Protein AF-Q4DV20-F1 (afdb_monomer_lite)

Secondary structure (DSSP, 8-state):
------------SS----SS-SPPTT---STTEEEEEEEEEEE--TT----EEEEEEEEEEEEEETTEEEEE-TT-SSPEE--TT-EE---STTEETT-EEEPPPHHHHSSB-TTS-BSS-----S---HHHHHHHHHHHHHHHHHHHHHHHS--

Sequence (155 aa):
PSFFPALLGELHWGGLRLEGSGDPPGSLLGIGSWCLDGDSLEAKTAVGGKWQANVVAVCAQVLCRRNEVLLKYLGSEIFVSCPAGQSITPKSRYFRGGGKINCPRYEEVCTIAANGSSRVLLLPKDGSDARATAALGRFILTVLAAIAAVVVVPV

pLDDT: mean 77.22, std 19.67, range [35.78, 96.38]

Radius of gyration: 27.65 Å; chains: 1; bounding box: 59×31×90 Å

Structure (mmCIF, N/CA/C/O backbone):
data_AF-Q4DV20-F1
#
_entry.id   AF-Q4DV20-F1
#
loop_
_atom_site.group_PDB
_atom_site.id
_atom_site.type_symbol
_atom_site.label_atom_id
_atom_site.label_alt_id
_atom_site.label_comp_id
_atom_site.label_asym_id
_atom_site.label_entity_id
_atom_site.label_seq_id
_atom_site.pdbx_PDB_ins_code
_atom_site.Cartn_x
_atom_site.Cartn_y
_atom_site.Cartn_z
_atom_site.occupancy
_atom_site.B_iso_or_equiv
_atom_site.auth_seq_id
_atom_site.auth_comp_id
_atom_site.auth_asym_id
_atom_site.auth_atom_id
_atom_site.pdbx_PDB_model_num
ATOM 1 N N . PRO A 1 1 ? 6.454 -19.053 18.172 1.00 43.22 1 PRO A N 1
ATOM 2 C CA . PRO A 1 1 ? 6.612 -17.582 18.115 1.00 43.22 1 PRO A CA 1
ATOM 3 C C . PRO A 1 1 ? 8.048 -17.185 18.465 1.00 43.22 1 PRO A C 1
ATOM 5 O O . PRO A 1 1 ? 8.483 -17.362 19.599 1.00 43.22 1 PRO A O 1
ATOM 8 N N . SER A 1 2 ? 8.798 -16.750 17.459 1.00 42.22 2 SER A N 1
ATOM 9 C CA . SER A 1 2 ? 10.191 -16.329 17.578 1.00 42.22 2 SER A CA 1
ATOM 10 C C . SER A 1 2 ? 10.306 -15.203 18.610 1.00 42.22 2 SER A C 1
ATOM 12 O O . SER A 1 2 ? 9.827 -14.094 18.386 1.00 42.22 2 SER A O 1
ATOM 14 N N . PHE A 1 3 ? 10.885 -15.525 19.765 1.00 43.06 3 PHE A N 1
ATOM 15 C CA . PHE A 1 3 ? 11.257 -14.578 20.809 1.00 43.06 3 PHE A CA 1
ATOM 16 C C . PHE A 1 3 ? 12.357 -13.669 20.250 1.00 43.06 3 PHE A C 1
ATOM 18 O O . PHE A 1 3 ? 13.492 -14.114 20.089 1.00 43.06 3 PHE A O 1
ATOM 25 N N . PHE A 1 4 ? 12.044 -12.410 19.949 1.00 55.00 4 PHE A N 1
ATOM 26 C CA . PHE A 1 4 ? 13.087 -11.393 19.847 1.00 55.00 4 PHE A CA 1
ATOM 27 C C . PHE A 1 4 ? 13.455 -10.981 21.275 1.00 55.00 4 PHE A C 1
ATOM 29 O O . PHE A 1 4 ? 12.571 -10.556 22.025 1.00 55.00 4 PHE A O 1
ATOM 36 N N . PRO A 1 5 ? 14.712 -11.190 21.698 1.00 38.56 5 PRO A N 1
ATOM 37 C CA . PRO A 1 5 ? 15.108 -10.964 23.071 1.00 38.56 5 PRO A CA 1
ATOM 38 C C . PRO A 1 5 ? 15.053 -9.473 23.380 1.00 38.56 5 PRO A C 1
ATOM 40 O O . PRO A 1 5 ? 15.434 -8.627 22.571 1.00 38.56 5 PRO A O 1
ATOM 43 N N . ALA A 1 6 ? 14.593 -9.181 24.590 1.00 38.16 6 ALA A N 1
ATOM 44 C CA . ALA A 1 6 ? 14.760 -7.899 25.237 1.00 38.16 6 ALA A CA 1
ATOM 45 C C . ALA A 1 6 ? 16.256 -7.549 25.299 1.00 38.16 6 ALA A C 1
ATOM 47 O O . ALA A 1 6 ? 16.969 -8.018 26.184 1.00 38.16 6 ALA A O 1
ATOM 48 N N . LEU A 1 7 ? 16.736 -6.713 24.376 1.00 42.59 7 LEU A N 1
ATOM 49 C CA . LEU A 1 7 ? 17.932 -5.918 24.623 1.00 42.59 7 LEU A CA 1
ATOM 50 C C . LEU A 1 7 ? 17.487 -4.665 25.386 1.00 42.59 7 LEU A C 1
ATOM 52 O O . LEU A 1 7 ? 17.135 -3.636 24.814 1.00 42.59 7 LEU A O 1
ATOM 56 N N . LEU A 1 8 ? 17.437 -4.816 26.709 1.00 37.06 8 LEU A N 1
ATOM 57 C CA . LEU A 1 8 ? 17.558 -3.719 27.665 1.00 37.06 8 LEU A CA 1
ATOM 58 C C . LEU A 1 8 ? 18.858 -2.953 27.365 1.00 37.06 8 LEU A C 1
ATOM 60 O O . LEU A 1 8 ? 19.926 -3.563 27.378 1.00 37.06 8 LEU A O 1
ATOM 64 N N . GLY A 1 9 ? 18.783 -1.637 27.153 1.00 36.59 9 GLY A N 1
ATOM 65 C CA . GLY A 1 9 ? 19.980 -0.792 27.102 1.00 36.59 9 GLY A CA 1
ATOM 66 C C . GLY A 1 9 ? 19.816 0.549 26.387 1.00 36.59 9 GLY A C 1
ATOM 67 O O . GLY A 1 9 ? 20.351 0.722 25.302 1.00 36.59 9 GLY A O 1
ATOM 68 N N . GLU A 1 10 ? 19.081 1.479 27.005 1.00 35.78 10 GLU A N 1
ATOM 69 C CA . GLU A 1 10 ? 19.400 2.919 27.078 1.00 35.78 10 GLU A CA 1
ATOM 70 C C . GLU A 1 10 ? 20.109 3.578 25.869 1.00 35.78 10 GLU A C 1
ATOM 72 O O . GLU A 1 10 ? 21.278 3.946 25.956 1.00 35.78 10 GLU A O 1
ATOM 77 N N . LEU A 1 11 ? 19.386 3.854 24.778 1.00 39.38 11 LEU A N 1
ATOM 78 C CA . LEU A 1 11 ? 19.742 4.944 23.856 1.00 39.38 11 LEU A CA 1
ATOM 79 C C . LEU A 1 11 ? 18.523 5.840 23.615 1.00 39.38 11 LEU A C 1
ATOM 81 O O . LEU A 1 11 ? 17.686 5.645 22.736 1.00 39.38 11 LEU A O 1
ATOM 85 N N . HIS A 1 12 ? 18.443 6.803 24.526 1.00 38.19 12 HIS A N 1
ATOM 86 C CA . HIS A 1 12 ? 17.850 8.129 24.434 1.00 38.19 12 HIS A CA 1
ATOM 87 C C . HIS A 1 12 ? 17.549 8.596 22.983 1.00 38.19 12 HIS A C 1
ATOM 89 O O . HIS A 1 12 ? 18.457 8.880 22.215 1.00 38.19 12 HIS A O 1
ATOM 95 N N . TRP A 1 13 ? 16.255 8.727 22.664 1.00 38.56 13 TRP A N 1
ATOM 96 C CA . TRP A 1 13 ? 15.653 9.576 21.619 1.00 38.56 13 TRP A CA 1
ATOM 97 C C . TRP A 1 13 ? 16.186 9.486 20.175 1.00 38.56 13 TRP A C 1
ATOM 99 O O . TRP A 1 13 ? 17.130 10.166 19.790 1.00 38.56 13 TRP A O 1
ATOM 109 N N . GLY A 1 14 ? 15.395 8.834 19.315 1.00 42.94 14 GLY A N 1
ATOM 110 C CA . GLY A 1 14 ? 15.254 9.249 17.915 1.00 42.94 14 GLY A CA 1
ATOM 111 C C . GLY A 1 14 ? 15.740 8.243 16.878 1.00 42.94 14 GLY A C 1
ATOM 112 O O . GLY A 1 14 ? 16.880 8.284 16.443 1.00 42.94 14 GLY A O 1
ATOM 113 N N . GLY A 1 15 ? 14.805 7.427 16.389 1.00 47.97 15 GLY A N 1
ATOM 114 C CA . GLY A 1 15 ? 14.928 6.728 15.114 1.00 47.97 15 GLY A CA 1
ATOM 115 C C . GLY A 1 15 ? 15.698 5.415 15.179 1.00 47.97 15 GLY A C 1
ATOM 116 O O . GLY A 1 15 ? 16.918 5.387 15.076 1.00 47.97 15 GLY A O 1
ATOM 117 N N . LEU A 1 16 ? 14.961 4.300 15.178 1.00 41.88 16 LEU A N 1
ATOM 118 C CA . LEU A 1 16 ? 15.455 3.084 14.536 1.00 41.88 16 LEU A CA 1
ATOM 119 C C . LEU A 1 16 ? 15.687 3.405 13.046 1.00 41.88 16 LEU A C 1
ATOM 121 O O . LEU A 1 16 ? 14.821 3.184 12.200 1.00 41.88 16 LEU A O 1
ATOM 125 N N . ARG A 1 17 ? 16.855 3.950 12.703 1.00 41.94 17 ARG A N 1
ATOM 126 C CA . ARG A 1 17 ? 17.456 3.685 11.400 1.00 41.94 17 ARG A CA 1
ATOM 127 C C . ARG A 1 17 ? 18.147 2.343 11.584 1.00 41.94 17 ARG A C 1
ATOM 129 O O . ARG A 1 17 ? 19.246 2.285 12.119 1.00 41.94 17 ARG A O 1
ATOM 136 N N . LEU A 1 18 ? 17.462 1.258 11.223 1.00 48.25 18 LEU A N 1
ATOM 137 C CA . LEU A 1 18 ? 18.147 -0.019 11.059 1.00 48.25 18 LEU A CA 1
ATOM 138 C C . LEU A 1 18 ? 19.308 0.211 10.087 1.00 48.25 18 LEU A C 1
ATOM 140 O O . LEU A 1 18 ? 19.151 0.852 9.043 1.00 48.25 18 LEU A O 1
ATOM 144 N N . GLU A 1 19 ? 20.481 -0.248 10.497 1.00 41.78 19 GLU A N 1
ATOM 145 C CA . GLU A 1 19 ? 21.746 -0.117 9.794 1.00 41.78 19 GLU A CA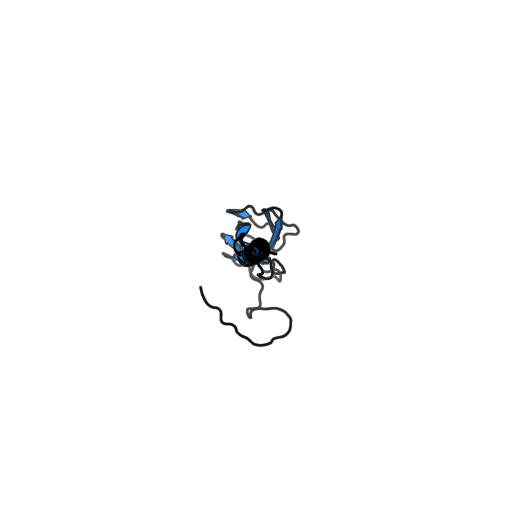 1
ATOM 146 C C . GLU A 1 19 ? 21.655 -0.893 8.465 1.00 41.78 19 GLU A C 1
ATOM 148 O O . GLU A 1 19 ? 21.862 -2.097 8.385 1.00 41.78 19 GLU A O 1
ATOM 153 N N . GLY A 1 20 ? 21.194 -0.183 7.434 1.00 49.69 20 GLY A N 1
ATOM 154 C CA . GLY A 1 20 ? 20.939 -0.653 6.064 1.00 49.69 20 GLY A CA 1
ATOM 155 C C . GLY A 1 20 ? 20.524 0.498 5.131 1.00 49.69 20 GLY A C 1
ATOM 156 O O . GLY A 1 20 ? 19.756 0.301 4.202 1.00 49.69 20 GLY A O 1
ATOM 157 N N . SER A 1 21 ? 20.980 1.703 5.494 1.00 55.22 21 SER A N 1
ATOM 158 C CA . SER A 1 21 ? 21.037 3.055 4.894 1.00 55.22 21 SER A CA 1
ATOM 159 C C . SER A 1 21 ? 20.117 3.556 3.761 1.00 55.22 21 SER A C 1
ATOM 161 O O . SER A 1 21 ? 20.148 4.766 3.518 1.00 55.22 21 SER A O 1
ATOM 163 N N . GLY A 1 22 ? 19.253 2.766 3.127 1.00 72.19 22 GLY A N 1
ATOM 164 C CA . GLY A 1 22 ? 18.345 3.220 2.067 1.00 72.19 22 GLY A CA 1
ATOM 165 C C . GLY A 1 22 ? 16.882 2.919 2.373 1.00 72.19 22 GLY A C 1
ATOM 166 O O . GLY A 1 22 ? 16.559 1.856 2.895 1.00 72.19 22 GLY A O 1
ATOM 167 N N . ASP A 1 23 ? 15.986 3.841 2.019 1.00 81.50 23 ASP A N 1
ATOM 168 C CA . ASP A 1 23 ? 14.558 3.522 1.986 1.00 81.50 23 ASP A CA 1
ATOM 169 C C . ASP A 1 23 ? 14.341 2.409 0.942 1.00 81.50 23 ASP A C 1
ATOM 171 O O . ASP A 1 23 ? 14.962 2.468 -0.128 1.00 81.50 23 ASP A O 1
ATOM 175 N N . PRO A 1 24 ? 13.480 1.408 1.195 1.00 87.75 24 PRO A N 1
ATOM 176 C CA . PRO A 1 24 ? 13.189 0.397 0.191 1.00 87.75 24 PRO A CA 1
ATOM 177 C C . PRO A 1 24 ? 12.620 1.052 -1.083 1.00 87.75 24 PRO A C 1
ATOM 179 O O . PRO A 1 24 ? 11.943 2.087 -1.012 1.00 87.75 24 PRO A O 1
ATOM 182 N N . PRO A 1 25 ? 12.873 0.485 -2.275 1.00 90.69 25 PRO A N 1
ATOM 183 C CA . PRO A 1 25 ? 12.356 1.033 -3.529 1.00 90.69 25 PRO A CA 1
ATOM 184 C C . PRO A 1 25 ? 10.834 1.183 -3.478 1.00 90.69 25 PRO A C 1
ATOM 186 O O . PRO A 1 25 ? 10.134 0.335 -2.934 1.00 90.69 25 PRO A O 1
ATOM 189 N N . GLY A 1 26 ? 10.308 2.284 -4.019 1.00 92.44 26 GLY A N 1
ATOM 190 C CA . GLY A 1 26 ? 8.867 2.552 -4.032 1.00 92.44 26 GLY A CA 1
ATOM 191 C C . GLY A 1 26 ? 8.245 2.845 -2.664 1.00 92.44 26 GLY A C 1
ATOM 192 O O . GLY A 1 26 ? 7.039 3.073 -2.595 1.00 92.44 26 GLY A O 1
ATOM 193 N N . SER A 1 27 ? 9.027 2.866 -1.583 1.00 93.56 27 SER A N 1
ATOM 194 C CA . SER A 1 27 ? 8.481 2.994 -0.235 1.00 93.56 27 SER A CA 1
ATOM 195 C C . SER A 1 27 ? 8.371 4.448 0.214 1.00 93.56 27 SER A C 1
ATOM 197 O O . SER A 1 27 ? 9.306 5.237 0.086 1.00 93.56 27 SER A O 1
ATOM 199 N N . LEU A 1 28 ? 7.211 4.795 0.767 1.00 93.06 28 LEU A N 1
ATOM 200 C CA . LEU A 1 28 ? 6.958 6.016 1.516 1.00 93.06 28 LEU A CA 1
ATOM 201 C C . LEU A 1 28 ? 7.020 5.673 3.006 1.00 93.06 28 LEU A C 1
ATOM 203 O O . LEU A 1 28 ? 6.084 5.090 3.550 1.00 93.06 28 LEU A O 1
ATOM 207 N N . LEU A 1 29 ? 8.136 6.013 3.649 1.00 90.31 29 LEU A N 1
ATOM 208 C CA . LEU A 1 29 ? 8.334 5.802 5.081 1.00 90.31 29 LEU A CA 1
ATOM 209 C C . LEU A 1 29 ? 7.846 7.016 5.881 1.00 90.31 29 LEU A C 1
ATOM 211 O O . LEU A 1 29 ? 8.004 8.163 5.466 1.00 90.31 29 LEU A O 1
ATOM 215 N N . GLY A 1 30 ? 7.253 6.764 7.045 1.00 86.00 30 GLY A N 1
ATOM 216 C CA . GLY A 1 30 ? 6.708 7.792 7.928 1.00 86.00 30 GLY A CA 1
ATOM 217 C C . GLY A 1 30 ? 5.719 7.213 8.936 1.00 86.00 30 GLY A C 1
ATOM 218 O O . GLY A 1 30 ? 5.420 6.018 8.912 1.00 86.00 30 GLY A O 1
ATOM 219 N N . ILE A 1 31 ? 5.179 8.062 9.811 1.00 84.19 31 ILE A N 1
ATOM 220 C CA . ILE A 1 31 ? 4.185 7.649 10.812 1.00 84.19 31 ILE A CA 1
ATOM 221 C C . ILE A 1 31 ? 2.960 7.047 10.111 1.00 84.19 31 ILE A C 1
ATOM 223 O O . ILE A 1 31 ? 2.419 7.639 9.179 1.00 84.19 31 ILE A O 1
ATOM 227 N N . GLY A 1 32 ? 2.530 5.867 10.567 1.00 85.75 32 GLY A N 1
ATOM 228 C CA . GLY A 1 32 ? 1.395 5.149 9.981 1.00 85.75 32 GLY A CA 1
ATOM 229 C C . GLY A 1 32 ? 1.695 4.484 8.636 1.00 85.75 32 GLY A C 1
ATOM 230 O O . GLY A 1 32 ? 0.760 4.113 7.930 1.00 85.75 32 GLY A O 1
ATOM 231 N N . SER A 1 33 ? 2.970 4.344 8.263 1.00 90.75 33 SER A N 1
ATOM 232 C CA . SER A 1 33 ? 3.350 3.587 7.068 1.00 90.75 33 SER A CA 1
ATOM 233 C C . SER A 1 33 ? 3.442 2.100 7.374 1.00 90.75 33 SER A C 1
ATOM 235 O O . SER A 1 33 ? 4.062 1.708 8.359 1.00 90.75 33 SER A O 1
ATOM 237 N N . TRP A 1 34 ? 2.850 1.288 6.506 1.00 92.00 34 TRP A N 1
ATOM 238 C CA . TRP A 1 34 ? 2.881 -0.169 6.564 1.00 92.00 34 TRP A CA 1
ATOM 239 C C . TRP A 1 34 ? 3.479 -0.713 5.279 1.00 92.00 34 TRP A C 1
ATOM 241 O O . TRP A 1 34 ? 3.268 -0.140 4.211 1.00 92.00 34 TRP A O 1
ATOM 251 N N . CYS A 1 35 ? 4.224 -1.807 5.384 1.00 93.88 35 CYS A N 1
ATOM 252 C CA . CYS A 1 35 ? 4.789 -2.484 4.227 1.00 93.88 35 CYS A CA 1
ATOM 253 C C . CYS A 1 35 ? 3.778 -3.495 3.695 1.00 93.88 35 CYS A C 1
ATOM 255 O O . CYS A 1 35 ? 3.289 -4.341 4.439 1.00 93.88 35 CYS A O 1
ATOM 257 N N . LEU A 1 36 ? 3.427 -3.323 2.427 1.00 94.56 36 LEU A N 1
ATOM 258 C CA . LEU A 1 36 ? 2.399 -4.067 1.720 1.00 94.56 36 LEU A CA 1
ATOM 259 C C . LEU A 1 36 ? 3.053 -4.926 0.653 1.00 94.56 36 LEU A C 1
ATOM 261 O O . LEU A 1 36 ? 4.035 -4.503 0.034 1.00 94.56 36 LEU A O 1
ATOM 265 N N . ASP A 1 37 ? 2.474 -6.095 0.416 1.00 95.25 37 ASP A N 1
ATOM 266 C CA . ASP A 1 37 ? 2.977 -7.018 -0.589 1.00 95.25 37 ASP A CA 1
ATOM 267 C C . ASP A 1 37 ? 2.806 -6.444 -1.998 1.00 95.25 37 ASP A C 1
ATOM 269 O O . ASP A 1 37 ? 1.829 -5.760 -2.321 1.00 95.25 37 ASP A O 1
ATOM 273 N N . GLY A 1 38 ? 3.796 -6.714 -2.836 1.00 94.12 38 GLY A N 1
ATOM 274 C CA . GLY A 1 38 ? 3.877 -6.255 -4.207 1.00 94.12 38 GLY A CA 1
ATOM 275 C C . GLY A 1 38 ? 3.943 -7.411 -5.189 1.00 94.12 38 GLY A C 1
ATOM 276 O O . GLY A 1 38 ? 4.785 -8.296 -5.058 1.00 94.12 38 GLY A O 1
ATOM 277 N N . ASP A 1 39 ? 3.125 -7.347 -6.235 1.00 93.69 39 ASP A N 1
ATOM 278 C CA . ASP A 1 39 ? 3.147 -8.301 -7.338 1.00 93.69 39 ASP A CA 1
ATOM 279 C C . ASP A 1 39 ? 3.876 -7.687 -8.533 1.00 93.69 39 ASP A C 1
ATOM 281 O O . ASP A 1 39 ? 3.372 -6.766 -9.186 1.00 93.69 39 ASP A O 1
ATOM 285 N N . SER A 1 40 ? 5.058 -8.223 -8.853 1.00 92.50 40 SER A N 1
ATOM 286 C CA . SER A 1 40 ? 5.854 -7.819 -10.026 1.00 92.50 40 SER A CA 1
ATOM 287 C C . SER A 1 40 ? 6.110 -6.304 -10.106 1.00 92.50 40 SER A C 1
ATOM 289 O O . SER A 1 40 ? 6.092 -5.714 -11.187 1.00 92.50 40 SER A O 1
ATOM 291 N N . LEU A 1 41 ? 6.317 -5.643 -8.961 1.00 92.38 41 LEU A N 1
ATOM 292 C CA . LEU A 1 41 ? 6.587 -4.208 -8.932 1.00 92.38 41 LEU A CA 1
ATOM 293 C C . LEU A 1 41 ? 7.994 -3.909 -9.453 1.00 92.38 41 LEU A C 1
ATOM 295 O O . LEU A 1 41 ? 8.977 -4.528 -9.047 1.00 92.38 41 LEU A O 1
ATOM 299 N N . GLU A 1 42 ? 8.088 -2.898 -10.313 1.00 94.62 42 GLU A N 1
ATOM 300 C CA . GLU A 1 42 ? 9.345 -2.234 -10.627 1.00 94.62 42 GLU A CA 1
ATOM 301 C C . GLU A 1 42 ? 9.322 -0.844 -9.995 1.00 94.62 42 GLU A C 1
ATOM 303 O O . GLU A 1 42 ? 8.471 -0.016 -10.335 1.00 94.62 42 GLU A O 1
ATOM 308 N N . ALA A 1 43 ? 10.228 -0.581 -9.057 1.00 94.69 43 ALA A N 1
ATOM 309 C CA . ALA A 1 43 ? 10.220 0.664 -8.304 1.00 94.69 43 ALA A CA 1
ATOM 310 C C . ALA A 1 43 ? 11.622 1.228 -8.069 1.00 94.69 43 ALA A C 1
ATOM 312 O O . ALA A 1 43 ? 12.635 0.538 -8.186 1.00 94.69 43 ALA A O 1
ATOM 313 N N . LYS A 1 44 ? 11.677 2.516 -7.731 1.00 93.81 44 LYS A N 1
ATOM 314 C CA . LYS A 1 44 ? 12.901 3.210 -7.311 1.00 93.81 44 LYS A CA 1
ATOM 315 C C . LYS A 1 44 ? 12.651 4.039 -6.055 1.00 93.81 44 LYS A C 1
ATOM 317 O O . LYS A 1 44 ? 11.511 4.365 -5.728 1.00 93.81 44 LYS A O 1
ATOM 322 N N . THR A 1 45 ? 13.718 4.393 -5.358 1.00 92.19 45 THR A N 1
ATOM 323 C CA . THR A 1 45 ? 13.669 5.197 -4.130 1.00 92.19 45 THR A CA 1
ATOM 324 C C . THR A 1 45 ? 13.360 6.674 -4.412 1.00 92.19 45 THR A C 1
ATOM 326 O O . THR A 1 45 ? 13.510 7.167 -5.538 1.00 92.19 45 THR A O 1
ATOM 329 N N . ALA A 1 46 ? 12.933 7.405 -3.376 1.00 87.38 46 ALA A N 1
ATOM 330 C CA . ALA A 1 46 ? 12.593 8.828 -3.467 1.00 87.38 46 ALA A CA 1
ATOM 331 C C . ALA A 1 46 ? 13.807 9.715 -3.793 1.00 87.38 46 ALA A C 1
ATOM 333 O O . ALA A 1 46 ? 13.707 10.608 -4.638 1.00 87.38 46 ALA A O 1
ATOM 334 N N . VAL A 1 47 ? 14.949 9.414 -3.159 1.00 86.00 47 VAL A N 1
ATOM 335 C CA . VAL A 1 47 ? 16.248 10.101 -3.321 1.00 86.00 47 VAL A CA 1
ATOM 336 C C . VAL A 1 47 ? 16.843 9.886 -4.723 1.00 86.00 47 VAL A C 1
ATOM 338 O O . VAL A 1 47 ? 17.783 10.565 -5.125 1.00 86.00 47 VAL A O 1
ATOM 341 N N . GLY A 1 48 ? 16.252 8.991 -5.516 1.00 76.31 48 GLY A N 1
ATOM 342 C CA . GLY A 1 48 ? 16.800 8.557 -6.791 1.00 76.31 48 GLY A CA 1
ATOM 343 C C . GLY A 1 48 ? 17.680 7.323 -6.622 1.00 76.31 48 GLY A C 1
ATOM 344 O O . GLY A 1 48 ? 18.141 6.986 -5.536 1.00 76.31 48 GLY A O 1
ATOM 345 N N . GLY A 1 49 ? 17.864 6.604 -7.723 1.00 79.19 49 GLY A N 1
ATOM 346 C CA . GLY A 1 49 ? 18.533 5.313 -7.718 1.00 79.19 49 GLY A CA 1
ATOM 347 C C . GLY A 1 49 ? 18.214 4.515 -8.972 1.00 79.19 49 GLY A C 1
ATOM 348 O O . GLY A 1 49 ? 17.503 4.983 -9.869 1.00 79.19 49 GLY A O 1
ATOM 349 N N . LYS A 1 50 ? 18.758 3.300 -9.027 1.00 88.44 50 LYS A N 1
ATOM 350 C CA . LYS A 1 50 ? 18.459 2.339 -10.090 1.00 88.44 50 LYS A CA 1
ATOM 351 C C . LYS A 1 50 ? 17.028 1.825 -9.933 1.00 88.44 50 LYS A C 1
ATOM 353 O O . LYS A 1 50 ? 16.522 1.720 -8.819 1.00 88.44 50 LYS A O 1
ATOM 358 N N . TRP A 1 51 ? 16.396 1.504 -11.055 1.00 92.44 51 TRP A N 1
ATOM 359 C CA . TRP A 1 51 ? 15.152 0.744 -11.043 1.00 92.44 51 TRP A CA 1
ATOM 360 C C . TRP A 1 51 ? 15.428 -0.655 -10.504 1.0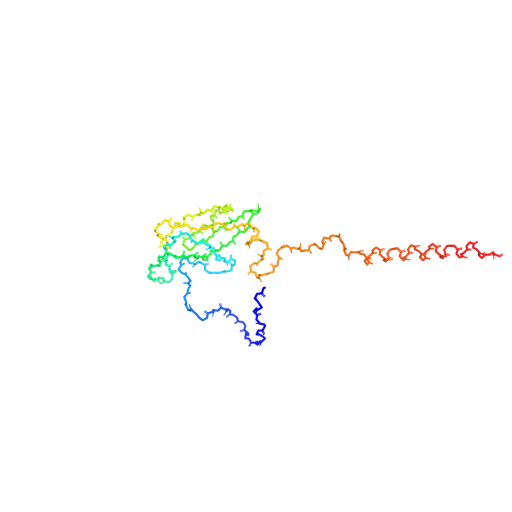0 92.44 51 TRP A C 1
ATOM 362 O O . TRP A 1 51 ? 16.397 -1.299 -10.910 1.00 92.44 51 TRP A O 1
ATOM 372 N N . GLN A 1 52 ? 14.595 -1.098 -9.572 1.00 92.38 52 GLN A N 1
ATOM 373 C CA . GLN A 1 52 ? 14.626 -2.449 -9.035 1.00 92.38 52 GLN A CA 1
ATOM 374 C C . GLN A 1 52 ? 13.373 -3.164 -9.517 1.00 92.38 52 GLN A C 1
ATOM 376 O O . GLN A 1 52 ? 12.265 -2.686 -9.287 1.00 92.38 52 GLN A O 1
ATOM 381 N N . ALA A 1 53 ? 13.566 -4.277 -10.219 1.00 92.00 53 ALA A N 1
ATOM 382 C CA . ALA A 1 53 ? 12.495 -5.159 -10.660 1.00 92.00 53 ALA A CA 1
ATOM 383 C C . ALA A 1 53 ? 12.185 -6.210 -9.585 1.00 92.00 53 ALA A C 1
ATOM 385 O O . ALA A 1 53 ? 13.047 -6.520 -8.761 1.00 92.00 53 ALA A O 1
ATOM 386 N N . ASN A 1 54 ? 10.981 -6.786 -9.634 1.00 89.56 54 ASN A N 1
ATOM 387 C CA . ASN A 1 54 ? 10.501 -7.801 -8.688 1.00 89.56 54 ASN A CA 1
ATOM 388 C C . ASN A 1 54 ? 10.557 -7.339 -7.223 1.00 89.56 54 ASN A C 1
ATOM 390 O O . ASN A 1 54 ? 10.943 -8.093 -6.330 1.00 89.56 54 ASN A O 1
ATOM 394 N N . VAL A 1 55 ? 10.180 -6.085 -6.968 1.00 92.81 55 VAL A N 1
ATOM 395 C CA . VAL A 1 55 ? 10.019 -5.577 -5.606 1.00 92.81 55 VAL A CA 1
ATOM 396 C C . VAL A 1 55 ? 8.825 -6.287 -4.969 1.00 92.81 55 VAL A C 1
ATOM 398 O O . VAL A 1 55 ? 7.683 -6.073 -5.364 1.00 92.81 55 VAL A O 1
ATOM 401 N N . VAL A 1 56 ? 9.107 -7.147 -3.993 1.00 94.00 56 VAL A N 1
ATOM 402 C CA . VAL A 1 56 ? 8.102 -7.994 -3.327 1.00 94.00 56 VAL A CA 1
ATOM 403 C C . VAL A 1 56 ? 7.282 -7.257 -2.273 1.00 94.00 56 VAL A C 1
ATOM 405 O O . VAL A 1 56 ? 6.229 -7.738 -1.882 1.00 94.00 56 VAL A O 1
ATOM 408 N N . ALA A 1 57 ? 7.752 -6.101 -1.801 1.00 93.50 57 ALA A N 1
ATOM 409 C CA . ALA A 1 57 ? 7.046 -5.303 -0.812 1.00 93.50 57 ALA A CA 1
ATOM 410 C C . ALA A 1 57 ? 7.401 -3.821 -0.935 1.00 93.50 57 ALA A C 1
ATOM 412 O O . ALA A 1 57 ? 8.555 -3.467 -1.193 1.00 93.50 57 ALA A O 1
ATOM 413 N N . VAL A 1 58 ? 6.416 -2.956 -0.703 1.00 94.69 58 VAL A N 1
ATOM 414 C CA . VAL A 1 58 ? 6.592 -1.500 -0.641 1.00 94.69 58 VAL A CA 1
ATOM 415 C C . VAL A 1 58 ? 5.848 -0.927 0.548 1.00 94.69 58 VAL A C 1
ATOM 417 O O . VAL A 1 58 ? 4.743 -1.358 0.866 1.00 94.69 58 VAL A O 1
ATOM 420 N N . CYS A 1 59 ? 6.432 0.065 1.210 1.00 94.50 59 CYS A N 1
ATOM 421 C CA . CYS A 1 59 ? 5.785 0.702 2.349 1.00 94.50 59 CYS A CA 1
ATOM 422 C C . CYS A 1 59 ? 4.973 1.929 1.915 1.00 94.50 59 CYS A C 1
ATOM 424 O O . CYS A 1 59 ? 5.412 2.717 1.078 1.00 94.50 59 CYS A O 1
ATOM 426 N N . ALA A 1 60 ? 3.768 2.077 2.455 1.00 95.06 60 ALA A N 1
ATOM 427 C CA . ALA A 1 60 ? 2.836 3.151 2.132 1.00 95.06 60 ALA A CA 1
ATOM 428 C C . ALA A 1 60 ? 2.119 3.623 3.397 1.00 95.06 60 ALA A C 1
ATOM 430 O O . ALA A 1 60 ? 1.877 2.832 4.308 1.00 95.06 60 ALA A O 1
ATOM 431 N N . GLN A 1 61 ? 1.743 4.900 3.450 1.00 93.88 61 GLN A N 1
ATOM 432 C CA . GLN A 1 61 ? 0.928 5.413 4.549 1.00 93.88 61 GLN A CA 1
ATOM 433 C C . GLN A 1 61 ? -0.476 4.828 4.476 1.00 93.88 61 GLN A C 1
ATOM 435 O O . GLN A 1 61 ? -1.123 4.895 3.430 1.00 93.88 61 GLN A O 1
ATOM 440 N N . VAL A 1 62 ? -0.949 4.306 5.602 1.00 93.31 62 VAL A N 1
ATOM 441 C CA . VAL A 1 62 ? -2.289 3.748 5.745 1.00 93.31 62 VAL A CA 1
ATOM 442 C C . VAL A 1 62 ? -3.147 4.692 6.573 1.00 93.31 62 VAL A C 1
ATOM 444 O O . VAL A 1 62 ? -2.777 5.101 7.675 1.00 93.31 62 VAL A O 1
ATOM 447 N N . LEU A 1 63 ? -4.330 5.002 6.058 1.00 91.88 63 LEU A N 1
ATOM 448 C CA . LEU A 1 63 ? -5.377 5.718 6.764 1.00 91.88 63 LEU A CA 1
ATOM 449 C C . LEU A 1 63 ? -6.630 4.843 6.832 1.00 91.88 63 LEU A C 1
ATOM 451 O O . LEU A 1 63 ? -7.174 4.415 5.822 1.00 91.88 63 LEU A O 1
ATOM 455 N N . CYS A 1 64 ? -7.108 4.604 8.045 1.00 90.62 64 CYS A N 1
ATOM 456 C CA . CYS A 1 64 ? -8.269 3.762 8.305 1.00 90.62 64 CYS A CA 1
ATOM 457 C C . CYS A 1 64 ? -9.517 4.625 8.505 1.00 90.62 64 CYS A C 1
ATOM 459 O O . CYS A 1 64 ? -9.529 5.483 9.396 1.00 90.62 64 CYS A O 1
ATOM 461 N N . ARG A 1 65 ? -10.580 4.397 7.725 1.00 89.69 65 ARG A N 1
ATOM 462 C CA . ARG A 1 65 ? -11.842 5.149 7.841 1.00 89.69 65 ARG A CA 1
ATOM 463 C C . ARG A 1 65 ? -13.045 4.223 7.716 1.00 89.69 65 ARG A C 1
ATOM 465 O O . ARG A 1 65 ? -13.240 3.644 6.668 1.00 89.69 65 ARG A O 1
ATOM 472 N N . ARG A 1 66 ? -13.887 4.128 8.755 1.00 84.69 66 ARG A N 1
ATOM 473 C CA . ARG A 1 66 ? -15.177 3.397 8.720 1.00 84.69 66 ARG A CA 1
ATOM 474 C C . ARG A 1 66 ? -15.093 2.013 8.035 1.00 84.69 66 ARG A C 1
ATOM 476 O O . ARG A 1 66 ? -15.940 1.698 7.212 1.00 84.69 66 ARG A O 1
ATOM 483 N N . ASN A 1 67 ? -14.094 1.203 8.401 1.00 85.69 67 ASN A N 1
ATOM 484 C CA . ASN A 1 67 ? -13.822 -0.128 7.828 1.00 85.69 67 ASN A CA 1
ATOM 485 C C . ASN A 1 67 ? -13.178 -0.152 6.422 1.00 85.69 67 ASN A C 1
ATOM 487 O O . ASN A 1 67 ? -13.037 -1.212 5.822 1.00 85.69 67 ASN A O 1
ATOM 491 N N . GLU A 1 68 ? -12.748 0.996 5.904 1.00 90.62 68 GLU A N 1
ATOM 492 C CA . GLU A 1 68 ? -11.996 1.116 4.655 1.00 90.62 68 GLU A CA 1
ATOM 493 C C . GLU A 1 68 ? -10.520 1.413 4.931 1.00 90.62 68 GLU A C 1
ATOM 495 O O . GLU A 1 68 ? -10.173 2.147 5.868 1.00 90.62 68 GLU A O 1
ATOM 500 N N . VAL A 1 69 ? -9.660 0.855 4.078 1.00 93.38 69 VAL A N 1
ATOM 501 C CA . VAL A 1 69 ? -8.220 1.106 4.063 1.00 93.38 69 VAL A CA 1
ATOM 502 C C . VAL A 1 69 ? -7.913 2.057 2.913 1.00 93.38 69 VAL A C 1
ATOM 504 O O . VAL A 1 69 ? -8.167 1.768 1.744 1.00 93.38 69 VAL A O 1
ATOM 507 N N . LEU A 1 70 ? -7.361 3.211 3.258 1.00 94.75 70 LEU A N 1
ATOM 508 C CA . LEU A 1 70 ? -6.902 4.215 2.314 1.00 94.75 70 LEU A CA 1
ATOM 509 C C . LEU A 1 70 ? -5.376 4.224 2.327 1.00 94.75 70 LEU A C 1
ATOM 511 O O . LEU A 1 70 ? -4.764 4.285 3.392 1.00 94.75 70 LEU A O 1
ATOM 515 N N . LEU A 1 71 ? -4.755 4.190 1.154 1.00 95.19 71 LEU A N 1
ATOM 516 C CA . LEU A 1 71 ? -3.306 4.137 1.008 1.00 95.19 71 LEU A CA 1
ATOM 517 C C . LEU A 1 71 ? -2.757 5.394 0.359 1.00 95.19 71 LEU A C 1
ATOM 519 O O . LEU A 1 71 ? -3.324 5.914 -0.598 1.00 95.19 71 LEU A O 1
ATOM 523 N N . LYS A 1 72 ? -1.589 5.834 0.808 1.00 95.69 72 LYS A N 1
ATOM 524 C CA . LYS A 1 72 ? -0.778 6.830 0.114 1.00 95.69 72 LYS A CA 1
ATOM 525 C C . LYS A 1 72 ? 0.610 6.246 -0.121 1.00 95.69 72 LYS A C 1
ATOM 527 O O . LYS A 1 72 ? 1.404 6.101 0.803 1.00 95.69 72 LYS A O 1
ATOM 532 N N . TYR A 1 73 ? 0.868 5.868 -1.370 1.00 95.56 73 TYR A N 1
ATOM 533 C CA . TYR A 1 73 ? 2.143 5.313 -1.825 1.00 95.56 73 TYR A CA 1
ATOM 534 C C . TYR A 1 73 ? 3.097 6.416 -2.304 1.00 95.56 73 TYR A C 1
ATOM 536 O O . TYR A 1 73 ? 2.700 7.572 -2.489 1.00 95.56 73 TYR A O 1
ATOM 544 N N . LEU A 1 74 ? 4.365 6.065 -2.534 1.00 94.62 74 LEU A N 1
ATOM 545 C CA . LEU A 1 74 ? 5.389 7.021 -2.947 1.00 94.62 74 LEU A CA 1
ATOM 546 C C . LEU A 1 74 ? 5.027 7.724 -4.270 1.00 94.62 74 LEU A C 1
ATOM 548 O O . LEU A 1 74 ? 4.885 7.104 -5.328 1.00 94.62 74 LEU A O 1
ATOM 552 N N . GLY A 1 75 ? 4.909 9.050 -4.207 1.00 93.44 75 GLY A N 1
ATOM 553 C CA . GLY A 1 75 ? 4.533 9.896 -5.340 1.00 93.44 75 GLY A CA 1
ATOM 554 C C . GLY A 1 75 ? 3.028 10.033 -5.573 1.00 93.44 75 GLY A C 1
ATOM 555 O O . GLY A 1 75 ? 2.653 10.698 -6.533 1.00 93.44 75 GLY A O 1
ATOM 556 N N . SER A 1 76 ? 2.177 9.445 -4.726 1.00 93.81 76 SER A N 1
ATOM 557 C CA . SER A 1 76 ? 0.761 9.820 -4.666 1.00 93.81 76 SER A CA 1
ATOM 558 C C . SER A 1 76 ? 0.596 11.082 -3.821 1.00 93.81 76 SER A C 1
ATOM 560 O O . SER A 1 76 ? 1.135 11.166 -2.717 1.00 93.81 76 SER A O 1
ATOM 562 N N . GLU A 1 77 ? -0.173 12.057 -4.301 1.00 91.94 77 GLU A N 1
ATOM 563 C CA . GLU A 1 77 ? -0.510 13.259 -3.523 1.00 91.94 77 GLU A CA 1
ATOM 564 C C . GLU A 1 77 ? -1.682 12.998 -2.566 1.00 91.94 77 GLU A C 1
ATOM 566 O O . GLU A 1 77 ? -1.683 13.474 -1.424 1.00 91.94 77 GLU A O 1
ATOM 571 N N . ILE A 1 78 ? -2.625 12.160 -3.002 1.00 94.12 78 ILE A N 1
ATOM 572 C CA . ILE A 1 78 ? -3.859 11.813 -2.295 1.00 94.12 78 ILE A CA 1
ATOM 573 C C . ILE A 1 78 ? -3.820 10.389 -1.733 1.00 94.12 78 ILE A C 1
ATOM 575 O O . ILE A 1 78 ? -3.048 9.537 -2.182 1.00 94.12 78 ILE A O 1
ATOM 579 N N . PHE A 1 79 ? -4.692 10.133 -0.761 1.00 95.19 79 PHE A N 1
ATOM 580 C CA . PHE A 1 79 ? -5.001 8.783 -0.312 1.00 95.19 79 PHE A CA 1
ATOM 581 C C . PHE A 1 79 ? -5.972 8.119 -1.298 1.00 95.19 79 PHE A C 1
ATOM 583 O O . PHE A 1 79 ? -7.036 8.667 -1.582 1.00 95.19 79 PHE A O 1
ATOM 590 N N . VAL A 1 80 ? -5.608 6.947 -1.812 1.00 95.19 80 VAL A N 1
ATOM 591 C CA . VAL A 1 80 ? -6.428 6.132 -2.715 1.00 95.19 80 VAL A CA 1
ATOM 592 C C . VAL A 1 80 ? -7.109 5.011 -1.940 1.00 95.19 80 VAL A C 1
ATOM 594 O O . VAL A 1 80 ? -6.543 4.473 -0.992 1.00 95.19 80 VAL A O 1
ATOM 597 N N . SER A 1 81 ? -8.329 4.650 -2.330 1.00 94.88 81 SER A N 1
ATOM 598 C CA . SER A 1 81 ? -9.028 3.514 -1.723 1.00 94.88 81 SER A CA 1
ATOM 599 C C . SER A 1 81 ? -8.357 2.196 -2.116 1.00 94.88 81 SER A C 1
ATOM 601 O O . SER A 1 81 ? -8.050 1.994 -3.293 1.00 94.88 81 SER A O 1
ATOM 603 N N . CYS A 1 82 ? -8.129 1.317 -1.139 1.00 95.56 82 CYS A N 1
ATOM 604 C CA . CYS A 1 82 ? -7.565 -0.016 -1.335 1.00 95.56 82 CYS A CA 1
ATOM 605 C C . CYS A 1 82 ? -8.500 -1.064 -0.708 1.00 95.56 82 CYS A C 1
ATOM 607 O O . CYS A 1 82 ? -8.386 -1.367 0.482 1.00 95.56 82 CYS A O 1
ATOM 609 N N . PRO A 1 83 ? -9.470 -1.590 -1.475 1.00 93.44 83 PRO A N 1
ATOM 610 C CA . PRO A 1 83 ? -10.408 -2.591 -0.978 1.00 93.44 83 PRO A CA 1
ATOM 611 C C . PRO A 1 83 ? -9.697 -3.896 -0.607 1.00 93.44 83 PRO A C 1
ATOM 613 O O . PRO A 1 83 ? -8.849 -4.377 -1.354 1.00 93.44 83 PRO A O 1
ATOM 616 N N . ALA A 1 84 ? -10.071 -4.496 0.524 1.00 92.81 84 ALA A N 1
ATOM 617 C CA . ALA A 1 84 ? -9.457 -5.728 1.015 1.00 92.81 84 ALA A CA 1
ATOM 618 C C . ALA A 1 84 ? -9.492 -6.858 -0.033 1.00 92.81 84 ALA A C 1
ATOM 620 O O . ALA A 1 84 ? -10.529 -7.114 -0.649 1.00 92.81 84 ALA A O 1
ATOM 621 N N . GLY A 1 85 ? -8.359 -7.543 -0.218 1.00 91.75 85 GLY A N 1
ATOM 622 C CA . GLY A 1 85 ? -8.225 -8.648 -1.176 1.00 91.75 85 GLY A CA 1
ATOM 623 C C . GLY A 1 85 ? -8.143 -8.224 -2.647 1.00 91.75 85 GLY A C 1
ATOM 624 O O . GLY A 1 85 ? -8.065 -9.086 -3.519 1.00 91.75 85 GLY A O 1
ATOM 625 N N . GLN A 1 86 ? -8.160 -6.922 -2.939 1.00 94.69 86 GLN A N 1
ATOM 626 C CA . GLN A 1 86 ? -7.834 -6.395 -4.262 1.00 94.69 86 GLN A CA 1
ATOM 627 C C . GLN A 1 86 ? -6.373 -5.946 -4.326 1.00 94.69 86 GLN A C 1
ATOM 629 O O . GLN A 1 86 ? -5.653 -5.965 -3.331 1.00 94.69 86 GLN A O 1
ATOM 634 N N . SER A 1 87 ? -5.945 -5.509 -5.506 1.00 95.31 87 SER A N 1
ATOM 635 C CA . SER A 1 87 ? -4.631 -4.907 -5.701 1.00 95.31 87 SER A CA 1
ATOM 636 C C . SER A 1 87 ? -4.764 -3.648 -6.546 1.00 95.31 87 SER A C 1
ATOM 638 O O . SER A 1 87 ? -5.598 -3.579 -7.454 1.00 95.31 87 SER A O 1
ATOM 640 N N . ILE A 1 88 ? -3.916 -2.660 -6.281 1.00 95.62 88 ILE A N 1
ATOM 641 C CA . ILE A 1 88 ? -3.880 -1.393 -7.015 1.00 95.62 88 ILE A CA 1
ATOM 642 C C . ILE A 1 88 ? -2.589 -1.282 -7.822 1.00 95.62 88 ILE A C 1
ATOM 644 O O . ILE A 1 88 ? -1.521 -1.663 -7.356 1.00 95.62 88 ILE A O 1
ATOM 648 N N . THR A 1 89 ? -2.657 -0.723 -9.027 1.00 95.94 89 THR A N 1
ATOM 649 C CA . THR A 1 89 ? -1.452 -0.349 -9.780 1.00 95.94 89 THR A CA 1
ATOM 650 C C . THR A 1 89 ? -1.049 1.078 -9.397 1.00 95.94 89 THR A C 1
ATOM 652 O O . THR A 1 89 ? -1.788 2.015 -9.726 1.00 95.94 89 THR A O 1
ATOM 655 N N . PRO A 1 90 ? 0.093 1.289 -8.718 1.00 94.69 90 PRO A N 1
ATOM 656 C CA . PRO A 1 90 ? 0.526 2.622 -8.324 1.00 94.69 90 PRO A CA 1
ATOM 657 C C . PRO A 1 90 ? 0.894 3.456 -9.556 1.00 94.69 90 PRO A C 1
ATOM 659 O O . PRO A 1 90 ? 1.780 3.110 -10.337 1.00 94.69 90 PRO A O 1
ATOM 662 N N . LYS A 1 91 ? 0.223 4.598 -9.721 1.00 92.44 91 LYS A N 1
ATOM 663 C CA . LYS A 1 91 ? 0.524 5.579 -10.771 1.00 92.44 91 LYS A CA 1
ATOM 664 C C . LYS A 1 91 ? 1.412 6.671 -10.188 1.00 92.44 91 LYS A C 1
ATOM 666 O O . LYS A 1 91 ? 0.906 7.615 -9.586 1.00 92.44 91 LYS A O 1
ATOM 671 N N . SER A 1 92 ? 2.729 6.538 -10.323 1.00 93.19 92 SER A N 1
ATOM 672 C CA . SER A 1 92 ? 3.669 7.631 -10.043 1.00 93.19 92 SER A CA 1
ATOM 673 C C . SER A 1 92 ? 4.978 7.458 -10.808 1.00 93.19 92 SER A C 1
ATOM 675 O O . SER A 1 92 ? 5.277 6.395 -11.343 1.00 93.19 92 SER A O 1
ATOM 677 N N . ARG A 1 93 ? 5.811 8.503 -10.814 1.00 93.06 93 ARG A N 1
ATOM 678 C CA . ARG A 1 93 ? 7.145 8.484 -11.443 1.00 93.06 93 ARG A CA 1
ATOM 679 C C . ARG A 1 93 ? 8.147 7.517 -10.791 1.00 93.06 93 ARG A C 1
ATOM 681 O O . ARG A 1 93 ? 9.276 7.413 -11.278 1.00 93.06 93 ARG A O 1
ATOM 688 N N . TYR A 1 94 ? 7.779 6.896 -9.670 1.00 94.56 94 TYR A N 1
ATOM 689 C CA . TYR A 1 94 ? 8.616 5.977 -8.897 1.00 94.56 94 TYR A CA 1
ATOM 690 C C . TYR A 1 94 ? 8.281 4.504 -9.144 1.00 94.56 94 TYR A C 1
ATOM 692 O O . TYR A 1 94 ? 9.035 3.655 -8.681 1.00 94.56 94 TYR A O 1
ATOM 700 N N . PHE A 1 95 ? 7.212 4.216 -9.896 1.00 94.88 95 PHE A N 1
ATOM 701 C CA . PHE A 1 95 ? 6.769 2.869 -10.252 1.00 94.88 95 PHE A CA 1
ATOM 702 C C . PHE A 1 95 ? 6.685 2.698 -11.774 1.00 94.88 95 PHE A C 1
ATOM 704 O O . PHE A 1 95 ? 6.320 3.635 -12.491 1.00 94.88 95 PHE A O 1
ATOM 711 N N . ARG A 1 96 ? 7.031 1.506 -12.270 1.00 92.69 96 ARG A N 1
ATOM 712 C CA . ARG A 1 96 ? 6.966 1.097 -13.685 1.00 92.69 96 ARG A CA 1
ATOM 713 C C . ARG A 1 96 ? 6.529 -0.367 -13.813 1.00 92.69 96 ARG A C 1
ATOM 715 O O . ARG A 1 96 ? 6.263 -1.036 -12.820 1.00 92.69 96 ARG A O 1
ATOM 722 N N . GLY A 1 97 ? 6.359 -0.827 -15.051 1.00 87.88 97 GLY A N 1
ATOM 723 C CA . GLY A 1 97 ? 6.057 -2.228 -15.368 1.00 87.88 97 GLY A CA 1
ATOM 724 C C . GLY A 1 97 ? 4.608 -2.667 -15.130 1.00 87.88 97 GLY A C 1
ATOM 725 O O . GLY A 1 97 ? 4.247 -3.772 -15.510 1.00 87.88 97 GLY A O 1
ATOM 726 N N . GLY A 1 98 ? 3.756 -1.819 -14.543 1.00 90.38 98 GLY A N 1
ATOM 727 C CA . GLY A 1 98 ? 2.352 -2.162 -14.284 1.00 90.38 98 GLY A CA 1
ATOM 728 C C . GLY A 1 98 ? 2.146 -3.153 -13.133 1.00 90.38 98 GLY A C 1
ATOM 729 O O . GLY A 1 98 ? 1.048 -3.692 -12.998 1.00 90.38 98 GLY A O 1
ATOM 730 N N . GLY A 1 99 ? 3.172 -3.372 -12.302 1.00 93.81 99 GLY A N 1
ATOM 731 C CA . GLY A 1 99 ? 3.057 -4.169 -11.083 1.00 93.81 99 GLY A CA 1
ATOM 732 C C . GLY A 1 99 ? 1.992 -3.630 -10.126 1.00 93.81 99 GLY A C 1
ATOM 733 O O . GLY A 1 99 ? 1.518 -2.494 -10.261 1.00 93.81 99 GLY A O 1
ATOM 734 N N . LYS A 1 100 ? 1.593 -4.453 -9.160 1.00 95.88 100 LYS A N 1
ATOM 735 C CA . LYS A 1 100 ? 0.467 -4.160 -8.266 1.00 95.88 100 LYS A CA 1
ATOM 736 C C . LYS A 1 100 ? 0.900 -4.165 -6.807 1.00 95.88 100 LYS A C 1
ATOM 738 O O . LYS A 1 100 ? 1.829 -4.866 -6.438 1.00 95.88 100 LYS A O 1
ATOM 743 N N . ILE A 1 101 ? 0.220 -3.371 -5.991 1.00 96.25 101 ILE A N 1
ATOM 744 C CA . ILE A 1 101 ? 0.317 -3.388 -4.532 1.00 96.25 101 ILE A CA 1
ATOM 745 C C . ILE A 1 101 ? -0.936 -4.082 -4.015 1.00 96.25 101 ILE A C 1
ATOM 747 O O . ILE A 1 101 ? -2.046 -3.666 -4.362 1.00 96.25 101 ILE A O 1
ATOM 751 N N . ASN A 1 102 ? -0.763 -5.113 -3.202 1.00 96.38 102 ASN A N 1
ATOM 752 C CA . ASN A 1 102 ? -1.855 -5.880 -2.626 1.00 96.38 102 ASN A CA 1
ATOM 753 C C . ASN A 1 102 ? -2.464 -5.116 -1.447 1.00 96.38 102 ASN A C 1
ATOM 755 O O . ASN A 1 102 ? -1.762 -4.595 -0.579 1.00 96.38 102 ASN A O 1
ATOM 759 N N . CYS A 1 103 ? -3.791 -5.008 -1.449 1.00 96.19 103 CYS A N 1
ATOM 760 C CA . CYS A 1 103 ? -4.532 -4.300 -0.420 1.00 96.19 103 CYS A CA 1
ATOM 761 C C . CYS A 1 103 ? -4.683 -5.185 0.821 1.00 96.19 103 CYS A C 1
ATOM 763 O O . CYS A 1 103 ? -5.296 -6.258 0.725 1.00 96.19 103 CYS A O 1
ATOM 765 N N . PRO A 1 104 ? -4.201 -4.730 1.990 1.00 92.25 104 PRO A N 1
ATOM 766 C CA . PRO A 1 104 ? -4.346 -5.477 3.228 1.00 92.25 104 PRO A CA 1
ATOM 767 C C . PRO A 1 104 ? -5.804 -5.467 3.686 1.00 92.25 104 PRO A C 1
ATOM 769 O O . PRO A 1 104 ? -6.611 -4.611 3.291 1.00 92.25 104 PRO A O 1
ATOM 772 N N . ARG A 1 105 ? -6.151 -6.397 4.571 1.00 92.25 105 ARG A N 1
ATOM 773 C CA . ARG A 1 105 ? -7.451 -6.359 5.249 1.00 92.25 105 ARG A CA 1
ATOM 774 C C . ARG A 1 105 ? -7.446 -5.254 6.300 1.00 92.25 105 ARG A C 1
ATOM 776 O O . ARG A 1 105 ? -6.427 -4.972 6.924 1.00 92.25 105 ARG A O 1
ATOM 783 N N . TYR A 1 106 ? -8.611 -4.660 6.557 1.00 89.75 106 TYR A N 1
ATOM 784 C CA . TYR A 1 106 ? -8.759 -3.649 7.611 1.00 89.75 106 TYR A CA 1
ATOM 785 C C . TYR A 1 106 ? -8.250 -4.164 8.967 1.00 89.75 106 TYR A C 1
ATOM 787 O O . TYR A 1 106 ? -7.557 -3.459 9.696 1.00 89.75 106 TYR A O 1
ATOM 795 N N . GLU A 1 107 ? -8.538 -5.422 9.288 1.00 86.94 107 GLU A N 1
ATOM 796 C CA . GLU A 1 107 ? -8.114 -6.059 10.534 1.00 86.94 107 GLU A CA 1
ATOM 797 C C . GLU A 1 107 ? -6.595 -6.206 10.696 1.00 86.94 107 GLU A C 1
ATOM 799 O O . GLU A 1 107 ? -6.127 -6.222 11.830 1.00 86.94 107 GLU A O 1
ATOM 804 N N . GLU A 1 108 ? -5.826 -6.222 9.606 1.00 85.75 108 GLU A N 1
ATOM 805 C CA . GLU A 1 108 ? -4.365 -6.381 9.632 1.00 85.75 108 GLU A CA 1
ATOM 806 C C . GLU A 1 108 ? -3.644 -5.071 9.982 1.00 85.75 108 GLU A C 1
ATOM 808 O O . GLU A 1 108 ? -2.657 -5.082 10.714 1.00 85.75 108 GLU A O 1
ATOM 813 N N . VAL A 1 109 ? -4.152 -3.932 9.492 1.00 88.75 109 VAL A N 1
ATOM 814 C CA . VAL A 1 109 ? -3.464 -2.625 9.584 1.00 88.75 109 VAL A CA 1
ATOM 815 C C . VAL A 1 109 ? -4.195 -1.585 10.437 1.00 88.75 109 VAL A C 1
ATOM 817 O O . VAL A 1 109 ? -3.598 -0.582 10.827 1.00 88.75 109 VAL A O 1
ATOM 820 N N . CYS A 1 110 ? -5.481 -1.795 10.743 1.00 86.50 110 CYS A N 1
ATOM 821 C CA . CYS A 1 110 ? -6.315 -0.813 11.448 1.00 86.50 110 CYS A CA 1
ATOM 822 C C . CYS A 1 110 ? -6.725 -1.217 12.870 1.00 86.50 110 CYS A C 1
ATOM 824 O O . CYS A 1 110 ? -7.202 -0.363 13.621 1.00 86.50 110 CYS A O 1
ATOM 826 N N . THR A 1 111 ? -6.558 -2.482 13.268 1.00 83.12 111 THR A N 1
ATOM 827 C CA . THR A 1 111 ? -6.810 -2.932 14.657 1.00 83.12 111 THR A CA 1
ATOM 828 C C . THR A 1 111 ? -5.610 -2.700 15.570 1.00 83.12 111 THR A C 1
ATOM 830 O O . THR A 1 111 ? -5.748 -2.697 16.793 1.00 83.12 111 THR A O 1
ATOM 833 N N . ILE A 1 112 ? -4.445 -2.441 14.980 1.00 71.69 112 ILE A N 1
ATOM 834 C CA . ILE A 1 112 ? -3.197 -2.108 15.653 1.00 71.69 112 ILE A CA 1
ATOM 835 C C . ILE A 1 112 ? -2.906 -0.636 15.345 1.00 71.69 112 ILE A C 1
ATOM 837 O O . ILE A 1 112 ? -2.918 -0.199 14.196 1.00 71.69 112 ILE A O 1
ATOM 841 N N . ALA A 1 113 ? -2.711 0.178 16.374 1.00 65.50 113 ALA A N 1
ATOM 842 C CA . ALA A 1 113 ? -2.278 1.554 16.216 1.00 65.50 113 ALA A CA 1
ATOM 843 C C . ALA A 1 113 ? -0.844 1.593 15.670 1.00 65.50 113 ALA A C 1
ATOM 845 O O . ALA A 1 113 ? -0.057 0.677 15.874 1.00 65.50 113 ALA A O 1
ATOM 846 N N . ALA A 1 114 ? -0.470 2.699 15.025 1.00 60.22 114 ALA A N 1
ATOM 847 C CA . ALA A 1 114 ? 0.856 2.869 14.423 1.00 60.22 114 ALA A CA 1
ATOM 848 C C . ALA A 1 114 ? 2.035 2.729 15.415 1.00 60.22 114 ALA A C 1
ATOM 850 O O . ALA A 1 114 ? 3.168 2.554 14.988 1.00 60.22 114 ALA A O 1
ATOM 851 N N . ASN A 1 115 ? 1.782 2.812 16.726 1.00 64.12 115 ASN A N 1
ATOM 852 C CA . ASN A 1 115 ? 2.757 2.578 17.797 1.00 64.12 115 ASN A CA 1
ATOM 853 C C . ASN A 1 115 ? 2.768 1.120 18.315 1.00 64.12 115 ASN A C 1
ATOM 855 O O . ASN A 1 115 ? 3.349 0.856 19.363 1.00 64.12 115 ASN A O 1
ATOM 859 N N . GLY A 1 116 ? 2.071 0.195 17.652 1.00 62.66 116 GLY A N 1
ATOM 860 C CA . GLY A 1 116 ? 1.926 -1.201 18.076 1.00 62.66 116 GLY A CA 1
ATOM 861 C C . GLY A 1 116 ? 0.894 -1.444 19.185 1.00 62.66 116 GLY A C 1
ATOM 862 O O . GLY A 1 116 ? 0.597 -2.597 19.487 1.00 62.66 116 GLY A O 1
ATOM 863 N N . SER A 1 117 ? 0.308 -0.400 19.785 1.00 64.88 117 SER A N 1
ATOM 864 C CA . SER A 1 117 ? -0.781 -0.582 20.756 1.00 64.88 117 SER A CA 1
ATOM 865 C C . SER A 1 117 ? -2.047 -1.071 20.052 1.00 64.88 117 SER A C 1
ATOM 867 O O . SER A 1 117 ? -2.336 -0.663 18.932 1.00 64.88 117 SER A O 1
ATOM 869 N N . SER A 1 118 ? -2.821 -1.962 20.665 1.00 60.16 118 SER A N 1
ATOM 870 C CA . SER A 1 118 ? -4.086 -2.388 20.060 1.00 60.16 118 SER A CA 1
ATOM 871 C C . SER A 1 118 ? -5.102 -1.235 20.093 1.00 60.16 118 SER A C 1
ATOM 873 O O . SER A 1 118 ? -5.285 -0.601 21.130 1.00 60.16 118 SER A O 1
ATOM 875 N N . ARG A 1 119 ? -5.770 -0.947 18.965 1.00 58.38 119 ARG A N 1
ATOM 876 C CA . ARG A 1 119 ? -6.950 -0.053 18.910 1.00 58.38 119 ARG A CA 1
ATOM 877 C C . ARG A 1 119 ? -8.222 -0.750 19.357 1.00 58.38 119 ARG A C 1
ATOM 879 O O . ARG A 1 119 ? -9.226 -0.091 19.621 1.00 58.38 119 ARG A O 1
ATOM 886 N N . VAL A 1 120 ? -8.187 -2.075 19.430 1.00 58.31 120 VAL A N 1
ATOM 887 C CA . VAL A 1 120 ? -9.188 -2.810 20.177 1.00 58.31 120 VAL A CA 1
ATOM 888 C C . VAL A 1 120 ? -8.924 -2.447 21.631 1.00 58.31 120 VAL A C 1
ATOM 890 O O . VAL A 1 120 ? -7.976 -2.936 22.242 1.00 58.31 120 VAL A O 1
ATOM 893 N N . LEU A 1 121 ? -9.768 -1.579 22.198 1.00 56.84 121 LEU A N 1
ATOM 894 C CA . LEU A 1 121 ? -10.081 -1.748 23.606 1.00 56.84 121 LEU A CA 1
ATOM 895 C C . LEU A 1 121 ? -10.499 -3.209 23.689 1.00 56.84 121 LEU A C 1
ATOM 897 O O . LEU A 1 121 ? -11.573 -3.573 23.204 1.0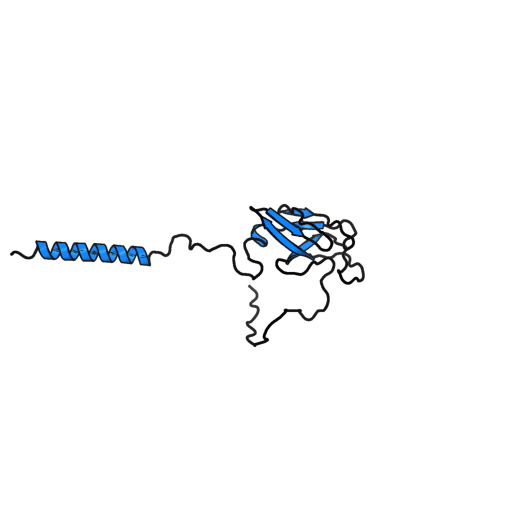0 56.84 121 LEU A O 1
ATOM 901 N N . LEU A 1 122 ? -9.642 -4.055 24.258 1.00 53.47 122 LEU A N 1
ATOM 902 C CA . LEU A 1 122 ? -10.142 -5.220 24.951 1.00 53.47 122 LEU A CA 1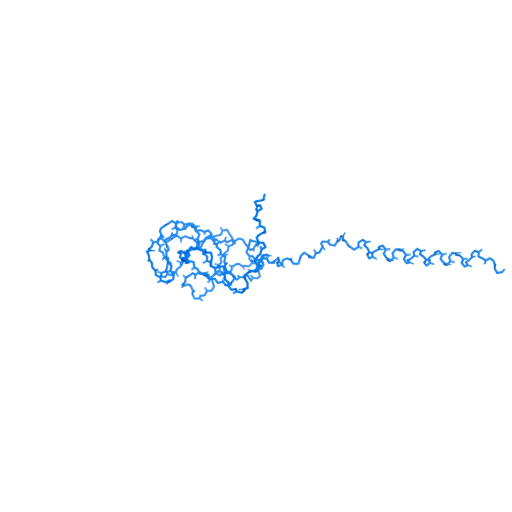
ATOM 903 C C . LEU A 1 122 ? -10.995 -4.623 26.069 1.00 53.47 122 LEU A C 1
ATOM 905 O O . LEU A 1 122 ? -10.542 -4.498 27.199 1.00 53.47 122 LEU A O 1
ATOM 909 N N . LEU A 1 123 ? -12.213 -4.180 25.736 1.00 50.19 123 LEU A N 1
ATOM 910 C CA . LEU A 1 123 ? -13.31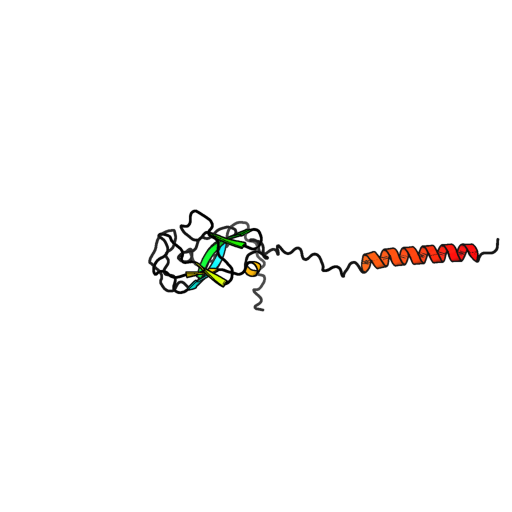4 -4.279 26.660 1.00 50.19 123 LEU A CA 1
ATOM 911 C C . LEU A 1 123 ? -13.194 -5.727 27.107 1.00 50.19 123 LEU A C 1
ATOM 913 O O . LEU A 1 123 ? -13.288 -6.616 26.246 1.00 50.19 123 LEU A O 1
ATOM 917 N N . PRO A 1 124 ? -12.821 -5.979 28.374 1.00 46.53 124 PRO A N 1
ATOM 918 C CA . PRO A 1 124 ? -12.886 -7.323 28.890 1.00 46.53 124 PRO A CA 1
ATOM 919 C C . PRO A 1 124 ? -14.276 -7.783 28.501 1.00 46.53 124 PRO A C 1
ATOM 921 O O . PRO A 1 124 ? -15.255 -7.112 28.816 1.00 46.53 124 PRO A O 1
ATOM 924 N N . LYS A 1 125 ? -14.347 -8.834 27.688 1.00 47.75 125 LYS A N 1
ATOM 925 C CA . LYS A 1 125 ? -15.609 -9.490 27.398 1.00 47.75 125 LYS 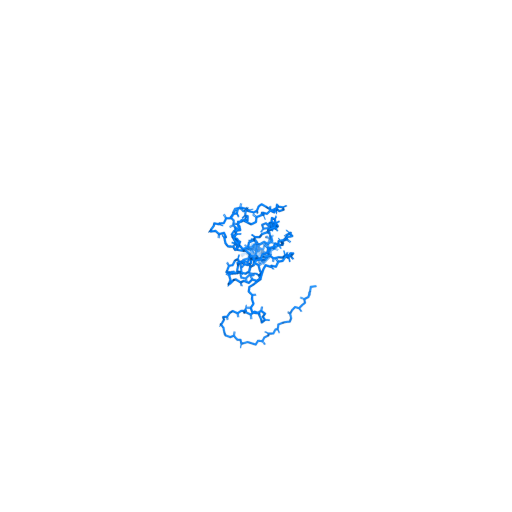A CA 1
ATOM 926 C C . LYS A 1 125 ? -16.234 -9.700 28.777 1.00 47.75 125 LYS A C 1
ATOM 928 O O . LYS A 1 125 ? -15.591 -10.358 29.597 1.00 47.75 125 LYS A O 1
ATOM 933 N N . ASP A 1 126 ? -17.347 -9.020 29.058 1.00 48.25 126 ASP A N 1
ATOM 934 C CA . ASP A 1 126 ? -17.945 -8.955 30.390 1.00 48.25 126 ASP A CA 1
ATOM 935 C C . ASP A 1 126 ? -17.957 -10.354 31.001 1.00 48.25 126 ASP A C 1
ATOM 937 O O . ASP A 1 126 ? -18.585 -11.283 30.493 1.00 48.25 126 ASP A O 1
ATOM 941 N N . GLY A 1 127 ? -17.129 -10.526 32.025 1.00 53.25 127 GLY A N 1
ATOM 942 C CA . GLY A 1 127 ? -16.761 -11.847 32.521 1.00 53.25 127 GLY A CA 1
ATOM 943 C C . GLY A 1 127 ? -15.766 -11.839 33.674 1.00 53.25 127 GLY A C 1
ATOM 944 O O . GLY A 1 127 ? -15.483 -12.895 34.230 1.00 53.25 127 GLY A O 1
ATOM 945 N N . SER A 1 128 ? -15.254 -10.676 34.090 1.00 48.19 128 SER A N 1
ATOM 946 C CA . SER A 1 128 ? -14.412 -10.586 35.286 1.00 48.19 128 SER A CA 1
ATOM 947 C C . SER A 1 128 ? -14.777 -9.430 36.221 1.00 48.19 128 SER A C 1
ATOM 949 O O . SER A 1 128 ? -13.925 -8.947 36.958 1.00 48.19 128 SER A O 1
ATOM 951 N N . ASP A 1 129 ? -16.067 -9.104 36.306 1.00 50.66 129 ASP A N 1
ATOM 952 C CA . ASP A 1 129 ? -16.662 -8.468 37.491 1.00 50.66 129 ASP A CA 1
ATOM 953 C C . ASP A 1 129 ? -17.327 -9.513 38.407 1.00 50.66 129 ASP A C 1
ATOM 955 O O . ASP A 1 129 ? -18.294 -9.255 39.125 1.00 50.66 129 ASP A O 1
ATOM 959 N N . ALA A 1 130 ? -16.745 -10.716 38.462 1.00 50.78 130 ALA A N 1
ATOM 960 C CA . ALA A 1 130 ? -17.007 -11.669 39.542 1.00 50.78 130 ALA A CA 1
ATOM 961 C C . ALA A 1 130 ? -16.602 -11.089 40.916 1.00 50.78 130 ALA A C 1
ATOM 963 O O . ALA A 1 130 ? -17.124 -11.504 41.947 1.00 50.78 130 ALA A O 1
ATOM 964 N N . ARG A 1 131 ? -15.704 -10.089 40.957 1.00 50.00 131 ARG A N 1
ATOM 965 C CA . ARG A 1 131 ? -15.327 -9.404 42.206 1.00 50.00 131 ARG A CA 1
ATOM 966 C C . ARG A 1 131 ? -16.334 -8.331 42.644 1.00 50.00 131 ARG A C 1
ATOM 968 O O . ARG A 1 131 ? -16.511 -8.157 43.846 1.00 50.00 131 ARG A O 1
ATOM 975 N N . ALA A 1 132 ? -17.027 -7.662 41.718 1.00 51.34 132 ALA A N 1
ATOM 976 C CA . ALA A 1 132 ? -18.040 -6.655 42.061 1.00 51.34 132 ALA A CA 1
ATOM 977 C C . ALA A 1 132 ? -19.379 -7.299 42.466 1.00 51.34 132 ALA A C 1
ATOM 979 O O . ALA A 1 132 ? -19.993 -6.905 43.458 1.00 51.34 132 ALA A O 1
ATOM 980 N N . THR A 1 133 ? -19.789 -8.364 41.770 1.00 51.94 133 THR A N 1
ATOM 981 C CA . THR A 1 133 ? -20.973 -9.159 42.148 1.00 51.94 133 THR A CA 1
ATOM 982 C C . THR A 1 133 ? -20.775 -9.905 43.472 1.00 51.94 133 THR A C 1
ATOM 984 O O . THR A 1 133 ? -21.701 -9.956 44.282 1.00 51.94 133 THR A O 1
ATOM 987 N N . ALA A 1 134 ? -19.561 -10.383 43.773 1.00 53.06 134 ALA A N 1
ATOM 988 C CA . ALA A 1 134 ? -19.243 -10.934 45.093 1.00 53.06 134 ALA A CA 1
ATOM 989 C C . ALA A 1 134 ? -19.338 -9.891 46.225 1.00 53.06 134 ALA A C 1
ATOM 991 O O . ALA A 1 134 ? -19.728 -10.240 47.341 1.00 53.06 134 ALA A O 1
ATOM 992 N N . ALA A 1 135 ? -19.015 -8.619 45.956 1.00 56.50 135 ALA A N 1
ATOM 993 C CA . ALA A 1 135 ? -19.113 -7.549 46.950 1.00 56.50 135 ALA A CA 1
ATOM 994 C C . ALA A 1 135 ? -20.576 -7.235 47.309 1.00 56.50 135 ALA A C 1
ATOM 996 O O . ALA A 1 135 ? -20.909 -7.162 48.492 1.00 56.50 135 ALA A O 1
ATOM 997 N N . LEU A 1 136 ? -21.459 -7.137 46.308 1.00 59.56 136 LEU A N 1
ATOM 998 C CA . LEU A 1 136 ? -22.898 -6.944 46.530 1.00 59.56 136 LEU A CA 1
ATOM 999 C C . LEU A 1 136 ? -23.544 -8.174 47.181 1.00 59.56 136 LEU A C 1
ATOM 1001 O O . LEU A 1 136 ? -24.322 -8.032 48.121 1.00 59.56 136 LEU A O 1
ATOM 1005 N N . GLY A 1 137 ? -23.173 -9.384 46.748 1.00 67.62 137 GLY A N 1
ATOM 1006 C CA . GLY A 1 137 ? -23.669 -10.630 47.338 1.00 67.62 137 GLY A CA 1
ATOM 1007 C C . GLY A 1 137 ? -23.302 -10.776 48.818 1.00 67.62 137 GLY A C 1
ATOM 1008 O O . GLY A 1 137 ? -24.155 -11.141 49.626 1.00 67.62 137 GLY A O 1
ATOM 1009 N N . ARG A 1 138 ? -22.064 -10.424 49.203 1.00 72.19 138 ARG A N 1
ATOM 1010 C CA . ARG A 1 138 ? -21.653 -10.394 50.618 1.00 72.19 138 ARG A CA 1
ATOM 1011 C C . ARG A 1 138 ? -22.417 -9.348 51.421 1.00 72.19 138 ARG A C 1
ATOM 1013 O O . ARG A 1 138 ? -22.835 -9.669 52.526 1.00 72.19 138 ARG A O 1
ATOM 1020 N N . PHE A 1 139 ? -22.627 -8.147 50.880 1.00 76.44 139 PHE A N 1
ATOM 1021 C CA . PHE A 1 139 ? -23.398 -7.102 51.564 1.00 76.44 139 PHE A CA 1
ATOM 1022 C C . PHE A 1 139 ? -24.857 -7.511 51.801 1.00 76.44 139 PHE A C 1
ATOM 1024 O O . PHE A 1 139 ? -25.399 -7.279 52.877 1.00 76.44 139 PHE A O 1
ATOM 1031 N N . ILE A 1 140 ? -25.495 -8.154 50.822 1.00 80.88 140 ILE A N 1
ATOM 1032 C CA . ILE A 1 140 ? -26.880 -8.619 50.968 1.00 80.88 140 ILE A CA 1
ATOM 1033 C C . ILE A 1 140 ? -26.966 -9.740 52.017 1.00 80.88 140 ILE A C 1
ATOM 1035 O O . ILE A 1 140 ? -27.843 -9.705 52.879 1.00 80.88 140 ILE A O 1
ATOM 1039 N N . LEU A 1 141 ? -26.035 -10.701 51.999 1.00 81.75 141 LEU A N 1
ATOM 1040 C CA . LEU A 1 141 ? -25.978 -11.785 52.990 1.00 81.75 141 LEU A CA 1
ATOM 1041 C C . LEU A 1 141 ? -25.755 -11.275 54.420 1.00 81.75 141 LEU A C 1
ATOM 1043 O O . LEU A 1 141 ? -26.397 -11.773 55.345 1.00 81.75 141 LEU A O 1
ATOM 1047 N N . THR A 1 142 ? -24.881 -10.282 54.620 1.00 81.25 142 THR A N 1
ATOM 1048 C CA . THR A 1 142 ? -24.637 -9.719 55.958 1.00 81.25 142 THR A CA 1
ATOM 1049 C C . THR A 1 142 ? -25.841 -8.942 56.483 1.00 81.25 142 THR A C 1
ATOM 1051 O O . THR A 1 142 ? -26.179 -9.082 57.658 1.00 81.25 142 THR A O 1
ATOM 1054 N N . VAL A 1 143 ? -26.528 -8.177 55.629 1.00 87.50 143 VAL A N 1
ATOM 1055 C CA . VAL A 1 143 ? -27.752 -7.454 56.013 1.00 87.50 143 VAL A CA 1
ATOM 1056 C C . VAL A 1 143 ? -28.869 -8.426 56.398 1.00 87.50 143 VAL A C 1
ATOM 1058 O O . VAL A 1 143 ? -29.500 -8.245 57.438 1.00 87.50 143 VAL A O 1
ATOM 1061 N N . LEU A 1 144 ? -29.084 -9.495 55.623 1.00 86.88 144 LEU A N 1
ATOM 1062 C CA . LEU A 1 144 ? -30.093 -10.510 55.947 1.00 86.88 144 LEU A CA 1
ATOM 1063 C C . LEU A 1 144 ? -29.793 -11.233 57.269 1.00 86.88 144 LEU A C 1
ATOM 1065 O O . LEU A 1 144 ? -30.707 -11.448 58.065 1.00 86.88 144 LEU A O 1
ATOM 1069 N N . ALA A 1 145 ? -28.526 -11.561 57.538 1.00 84.25 145 ALA A N 1
ATOM 1070 C CA . ALA A 1 145 ? -28.124 -12.185 58.798 1.00 84.25 145 ALA A CA 1
ATOM 1071 C C . ALA A 1 145 ? -28.331 -11.256 60.010 1.00 84.25 145 ALA A C 1
ATOM 1073 O O . ALA A 1 145 ? -28.779 -11.712 61.061 1.00 84.25 145 ALA A O 1
ATOM 1074 N N . ALA A 1 146 ? -28.059 -9.955 59.861 1.00 82.12 146 ALA A N 1
ATOM 1075 C CA . ALA A 1 146 ? -28.291 -8.973 60.919 1.00 82.12 146 ALA A CA 1
ATOM 1076 C C . ALA A 1 146 ? -29.786 -8.806 61.231 1.00 82.12 146 ALA A C 1
ATOM 1078 O O . ALA A 1 146 ? -30.167 -8.785 62.399 1.00 82.12 146 ALA A O 1
ATOM 1079 N N . ILE A 1 147 ? -30.641 -8.750 60.203 1.00 82.69 147 ILE A N 1
ATOM 1080 C CA . ILE A 1 147 ? -32.097 -8.688 60.394 1.00 82.69 147 ILE A CA 1
ATOM 1081 C C . ILE A 1 147 ? -32.583 -9.952 61.110 1.00 82.69 147 ILE A C 1
ATOM 1083 O O . ILE A 1 147 ? -33.303 -9.839 62.098 1.00 82.69 147 ILE A O 1
ATOM 1087 N N . ALA A 1 148 ? -32.144 -11.139 60.673 1.00 78.81 148 ALA A N 1
ATOM 1088 C CA . ALA A 1 148 ? -32.518 -12.406 61.302 1.00 78.81 148 ALA A CA 1
ATOM 1089 C C . ALA A 1 148 ? -32.128 -12.464 62.791 1.00 78.81 148 ALA A C 1
ATOM 1091 O O . ALA A 1 148 ? -32.919 -12.939 63.601 1.00 78.81 148 ALA A O 1
ATOM 1092 N N . ALA A 1 149 ? -30.956 -11.937 63.164 1.00 76.50 149 ALA A N 1
ATOM 1093 C CA . ALA A 1 149 ? -30.504 -11.889 64.554 1.00 76.50 149 ALA A CA 1
ATOM 1094 C C . ALA A 1 149 ? -31.390 -10.999 65.447 1.00 76.50 149 ALA A C 1
ATOM 1096 O O . ALA A 1 149 ? -31.622 -11.346 66.600 1.00 76.50 149 ALA A O 1
ATOM 1097 N N . VAL A 1 150 ? -31.925 -9.888 64.928 1.00 76.19 150 VAL A N 1
ATOM 1098 C CA . VAL A 1 150 ? -32.797 -8.989 65.709 1.00 76.19 150 VAL A CA 1
ATOM 1099 C C . VAL A 1 150 ? -34.164 -9.621 65.987 1.00 76.19 150 VAL A C 1
ATOM 1101 O O . VAL A 1 150 ? -34.712 -9.415 67.063 1.00 76.19 150 VAL A O 1
ATOM 1104 N N . VAL A 1 151 ? -34.710 -10.421 65.064 1.00 75.06 151 VAL A N 1
ATOM 1105 C CA . VAL A 1 151 ? -36.030 -11.062 65.258 1.00 75.06 151 VAL A CA 1
ATOM 1106 C C . VAL A 1 151 ? -35.994 -12.269 66.200 1.00 75.06 151 VAL A C 1
ATOM 1108 O O . VAL A 1 151 ? -37.030 -12.624 66.754 1.00 75.06 151 VAL A O 1
ATOM 1111 N N . VAL A 1 152 ? -34.835 -12.916 66.373 1.00 66.88 152 VAL A N 1
ATOM 1112 C CA . VAL A 1 152 ? -34.695 -14.100 67.246 1.00 66.88 152 VAL A CA 1
ATOM 1113 C C . VAL A 1 152 ? -34.260 -13.771 68.669 1.00 66.88 152 VAL A C 1
ATOM 1115 O O . VAL A 1 152 ? -34.275 -14.671 69.505 1.00 66.88 152 VAL A O 1
ATOM 1118 N N . VAL A 1 153 ? -33.885 -12.524 68.973 1.00 58.97 153 VAL A N 1
ATOM 1119 C CA . VAL A 1 153 ? -33.694 -12.106 70.366 1.00 58.97 153 VAL A CA 1
ATOM 1120 C C . VAL A 1 153 ? -35.071 -11.730 70.920 1.00 58.97 153 VAL A C 1
ATOM 1122 O O . VAL A 1 153 ? -35.615 -10.701 70.514 1.00 58.97 153 VAL A O 1
ATOM 1125 N N . PRO A 1 154 ? -35.673 -12.556 71.800 1.00 60.47 154 PRO A N 1
ATOM 1126 C CA . PRO A 1 154 ? -36.855 -12.138 72.531 1.00 60.47 154 PRO A CA 1
ATOM 1127 C C . PRO A 1 154 ? -36.473 -10.910 73.359 1.00 60.47 154 PRO A C 1
ATOM 1129 O O . PRO A 1 154 ? -35.454 -10.920 74.051 1.00 60.47 154 PRO A O 1
ATOM 1132 N N . VAL A 1 155 ? -37.270 -9.853 73.219 1.00 58.91 155 VAL A N 1
ATOM 1133 C CA . VAL A 1 155 ? -37.280 -8.710 74.143 1.00 58.91 155 VAL A CA 1
ATOM 1134 C C . VAL A 1 155 ? -37.400 -9.207 75.581 1.00 58.91 155 VAL A C 1
ATOM 1136 O O . VAL A 1 155 ? -38.178 -10.165 75.800 1.00 58.91 155 VAL A O 1
#

InterPro domains:
  IPR001577 Peptidase M8, leishmanolysin [PF01457] (26-112)

Foldseek 3Di:
DDDPDDPDDDDDDDDPPPPPPFAQWFADDDQQKDKFAKFQKFFGGPVDDDTDTPPGIYIWHWDDDPQWTWTGTPARPDTHTQDAQDWAQDDHPGIDDRITTHRHGCCVRPQAHSVRHGPPPCPVPPDPVPVVVVVVVVVVVVVVVVVVVVVPDDD

Organism: Trypanosoma cruzi (strain CL Brener) (NCBI:txid353153)